Protein AF-A0A9E3WRL4-F1 (afdb_monomer)

Structure (mmCIF, N/CA/C/O backbone):
data_AF-A0A9E3WRL4-F1
#
_entry.id   AF-A0A9E3WRL4-F1
#
loop_
_atom_site.group_PDB
_atom_site.id
_atom_site.type_symbol
_atom_site.label_atom_id
_atom_site.label_alt_id
_atom_site.label_comp_id
_atom_site.label_asym_id
_atom_site.label_entity_id
_atom_site.label_seq_id
_atom_site.pdbx_PDB_ins_code
_atom_site.Cartn_x
_atom_site.Cartn_y
_atom_site.Cartn_z
_atom_site.occupancy
_atom_site.B_iso_or_equiv
_atom_site.auth_seq_id
_atom_site.auth_comp_id
_atom_site.auth_asym_id
_atom_site.auth_atom_id
_atom_site.pdbx_PDB_model_num
ATOM 1 N N . MET A 1 1 ? -52.017 16.751 59.242 1.00 45.38 1 MET A N 1
ATOM 2 C CA . MET A 1 1 ? -50.802 17.396 58.701 1.00 45.38 1 MET A CA 1
ATOM 3 C C . MET A 1 1 ? -50.136 16.354 57.832 1.00 45.38 1 MET A C 1
ATOM 5 O O . MET A 1 1 ? -49.371 15.540 58.331 1.00 45.38 1 MET A O 1
ATOM 9 N N . ASP A 1 2 ? -50.555 16.319 56.573 1.00 45.47 2 ASP A N 1
ATOM 10 C CA . ASP A 1 2 ? -50.196 15.293 55.603 1.00 45.47 2 ASP A CA 1
ATOM 11 C C . ASP A 1 2 ? -48.894 15.676 54.906 1.00 45.47 2 ASP A C 1
ATOM 13 O O . ASP A 1 2 ? -48.818 16.670 54.187 1.00 45.47 2 ASP A O 1
ATOM 17 N N . ILE A 1 3 ? -47.855 14.883 55.147 1.00 63.62 3 ILE A N 1
ATOM 18 C CA . ILE A 1 3 ? -46.603 14.919 54.399 1.00 63.62 3 ILE A CA 1
ATOM 19 C C . ILE A 1 3 ? -46.430 13.511 53.855 1.00 63.62 3 ILE A C 1
ATOM 21 O O . ILE A 1 3 ? -45.966 12.649 54.592 1.00 63.62 3 ILE A O 1
ATOM 25 N N . GLN A 1 4 ? -46.835 13.268 52.606 1.00 55.19 4 GLN A N 1
ATOM 26 C CA . GLN A 1 4 ? -46.350 12.146 51.792 1.00 55.19 4 GLN A CA 1
ATOM 27 C C . GLN A 1 4 ? -46.925 12.196 50.370 1.00 55.19 4 GLN A C 1
ATOM 29 O O . GLN A 1 4 ? -48.082 11.860 50.144 1.00 55.19 4 GLN A O 1
ATOM 34 N N . SER A 1 5 ? -46.088 12.599 49.412 1.00 57.03 5 SER A N 1
ATOM 35 C CA . SER A 1 5 ? -45.857 11.921 48.117 1.00 57.03 5 SER A CA 1
ATOM 36 C C . SER A 1 5 ? -45.278 12.908 47.113 1.00 57.03 5 SER A C 1
ATOM 38 O O . SER A 1 5 ? -45.940 13.420 46.215 1.00 57.03 5 SER A O 1
ATOM 40 N N . SER A 1 6 ? -43.998 13.177 47.342 1.00 59.56 6 SER A N 1
ATOM 41 C CA . SER A 1 6 ? -43.048 13.661 46.352 1.00 59.56 6 SER A CA 1
ATOM 42 C C . SER A 1 6 ? -42.590 12.480 45.486 1.00 59.56 6 SER A C 1
ATOM 44 O O . SER A 1 6 ? -42.538 11.353 45.973 1.00 59.56 6 SER A O 1
ATOM 46 N N . GLN A 1 7 ? -42.183 12.782 44.251 1.00 55.91 7 GLN A N 1
ATOM 47 C CA . GLN A 1 7 ? -41.374 11.946 43.355 1.00 55.91 7 GLN A CA 1
ATOM 48 C C . GLN A 1 7 ? -42.044 10.726 42.710 1.00 55.91 7 GLN A C 1
ATOM 50 O O . GLN A 1 7 ? -41.840 9.580 43.096 1.00 55.91 7 GLN A O 1
ATOM 55 N N . ALA A 1 8 ? -42.692 10.990 41.578 1.00 51.16 8 ALA A N 1
ATOM 56 C CA . ALA A 1 8 ? -42.762 10.049 40.466 1.00 51.16 8 ALA A CA 1
ATOM 57 C C . ALA A 1 8 ? -42.351 10.769 39.170 1.00 51.16 8 ALA A C 1
ATOM 59 O O . ALA A 1 8 ? -43.157 10.949 38.271 1.00 51.16 8 ALA A O 1
ATOM 60 N N . ASP A 1 9 ? -41.090 11.199 39.101 1.00 53.56 9 ASP A N 1
ATOM 61 C CA . ASP A 1 9 ? -40.416 11.552 37.844 1.00 53.56 9 ASP A CA 1
ATOM 62 C C . ASP A 1 9 ? -39.140 10.708 37.760 1.00 53.56 9 ASP A C 1
ATOM 64 O O . ASP A 1 9 ? -38.016 11.149 38.004 1.00 53.56 9 ASP A O 1
ATOM 68 N N . MET A 1 10 ? -39.343 9.412 37.516 1.00 50.84 10 MET A N 1
ATOM 69 C CA . MET A 1 10 ? -38.266 8.472 37.239 1.00 50.84 10 MET A CA 1
ATOM 70 C C . MET A 1 10 ? -37.856 8.589 35.770 1.00 50.84 10 MET A C 1
ATOM 72 O O . MET A 1 10 ? -38.565 8.144 34.874 1.00 50.84 10 MET A O 1
ATOM 76 N N . CYS A 1 11 ? -36.680 9.180 35.567 1.00 49.59 11 CYS A N 1
ATOM 77 C CA . CYS A 1 11 ? -35.683 8.865 34.543 1.00 49.59 11 CYS A CA 1
ATOM 78 C C . CYS A 1 11 ? -36.202 8.173 33.272 1.00 49.59 11 CYS A C 1
ATOM 80 O O . CYS A 1 11 ? -36.050 6.962 33.097 1.00 49.59 11 CYS A O 1
ATOM 82 N N . ASN A 1 12 ? -36.704 8.967 32.328 1.00 53.00 12 ASN A N 1
ATOM 83 C CA . ASN A 1 12 ? -36.829 8.542 30.939 1.00 53.00 12 ASN A CA 1
ATOM 84 C C . ASN A 1 12 ? -35.422 8.531 30.311 1.00 53.00 12 ASN A C 1
ATOM 86 O O . ASN A 1 12 ? -34.975 9.512 29.718 1.00 53.00 12 ASN A O 1
ATOM 90 N N . ALA A 1 13 ? -34.671 7.452 30.547 1.00 56.94 13 ALA A N 1
ATOM 91 C CA . ALA A 1 13 ? -33.347 7.271 29.970 1.00 56.94 13 ALA A CA 1
ATOM 92 C C . ALA A 1 13 ? -33.480 7.111 28.443 1.00 56.94 13 ALA A C 1
ATOM 94 O O . ALA A 1 13 ? -34.187 6.203 27.991 1.00 56.94 13 ALA A O 1
ATOM 95 N N . PRO A 1 14 ? -32.825 7.957 27.627 1.00 57.34 14 PRO A N 1
ATOM 96 C CA . PRO A 1 14 ? -32.852 7.800 26.184 1.00 57.34 14 PRO A CA 1
ATOM 97 C C . PRO A 1 14 ? -32.214 6.459 25.815 1.00 57.34 14 PRO A C 1
ATOM 99 O O . PRO A 1 14 ? -31.058 6.179 26.132 1.00 57.34 14 PRO A O 1
ATOM 102 N N . LYS A 1 15 ? -33.007 5.616 25.154 1.00 57.84 15 LYS A N 1
ATOM 103 C CA . LYS A 1 15 ? -32.585 4.340 24.574 1.00 57.84 15 LYS A CA 1
ATOM 104 C C . LYS A 1 15 ? -31.349 4.603 23.692 1.00 57.84 15 LYS A C 1
ATOM 106 O O . LYS A 1 15 ? -31.446 5.462 22.813 1.00 57.84 15 LYS A O 1
ATOM 111 N N . PRO A 1 16 ? -30.205 3.922 23.897 1.00 55.72 16 PRO A N 1
ATOM 112 C CA . PRO A 1 16 ? -29.025 4.146 23.074 1.00 55.72 16 PRO A CA 1
ATOM 113 C C . PRO A 1 16 ? -29.371 3.793 21.628 1.00 55.72 16 PRO A C 1
ATOM 115 O O . PRO A 1 16 ? -29.732 2.656 21.316 1.00 55.72 16 PRO A O 1
ATOM 118 N N . ALA A 1 17 ? -29.337 4.804 20.762 1.00 50.09 17 ALA A N 1
ATOM 119 C CA . ALA A 1 17 ? -29.587 4.645 19.344 1.00 50.09 17 ALA A CA 1
ATOM 120 C C . ALA A 1 17 ? -28.576 3.643 18.771 1.00 50.09 17 ALA A C 1
ATOM 122 O O . ALA A 1 17 ? -27.365 3.797 18.929 1.00 50.09 17 ALA A O 1
ATOM 123 N N . MET A 1 18 ? -29.092 2.605 18.116 1.00 50.47 18 MET A N 1
ATOM 124 C CA . MET A 1 18 ? -28.318 1.636 17.348 1.00 50.47 18 MET A CA 1
ATOM 125 C C . MET A 1 18 ? -27.690 2.330 16.128 1.00 50.47 18 MET A C 1
ATOM 127 O O . MET A 1 18 ? -28.230 2.281 15.028 1.00 50.47 18 MET A O 1
ATOM 131 N N . VAL A 1 19 ? -26.554 3.001 16.322 1.00 54.84 19 VAL A N 1
ATOM 132 C CA . VAL A 1 19 ? -25.737 3.612 15.258 1.00 54.84 19 VAL A CA 1
ATOM 133 C C . VAL A 1 19 ? -24.582 2.669 14.917 1.00 54.84 19 VAL A C 1
ATOM 135 O O . VAL A 1 19 ? -23.415 2.983 15.115 1.00 54.84 19 VAL A O 1
ATOM 138 N N . THR A 1 20 ? -24.894 1.452 14.479 1.00 56.00 20 THR A N 1
ATOM 139 C CA . THR A 1 20 ? -23.871 0.476 14.054 1.00 56.00 20 THR A CA 1
ATOM 140 C C . THR A 1 20 ? -23.976 0.090 12.579 1.00 56.00 20 THR A C 1
ATOM 142 O O . THR A 1 20 ? -23.005 -0.426 12.039 1.00 56.00 20 THR A O 1
ATOM 145 N N . GLY A 1 21 ? -25.090 0.397 11.899 1.00 54.75 21 GLY A N 1
ATOM 146 C CA . GLY A 1 21 ? -25.302 0.039 10.487 1.00 54.75 21 GLY A CA 1
ATOM 147 C C . GLY A 1 21 ? -24.520 0.897 9.485 1.00 54.75 21 GLY A C 1
ATOM 148 O O . GLY A 1 21 ? -23.798 0.363 8.658 1.00 54.75 21 GLY A O 1
ATOM 149 N N . GLN A 1 22 ? -24.578 2.230 9.595 1.00 58.22 22 GLN A N 1
ATOM 150 C CA . GLN A 1 22 ? -24.009 3.124 8.568 1.00 58.22 22 GLN A CA 1
ATOM 151 C C . GLN A 1 22 ? -22.476 3.079 8.447 1.00 58.22 22 GLN A C 1
ATOM 153 O O . GLN A 1 22 ? -21.935 3.404 7.396 1.00 58.22 22 GLN A O 1
ATOM 158 N N . GLN A 1 23 ? -21.748 2.717 9.504 1.00 59.16 23 GLN A N 1
ATOM 159 C CA . GLN A 1 23 ? -20.280 2.771 9.487 1.00 59.16 23 GLN A CA 1
ATOM 160 C C . GLN A 1 23 ? -19.620 1.530 8.891 1.00 59.16 23 GLN A C 1
ATOM 162 O O . GLN A 1 23 ? -18.562 1.661 8.275 1.00 59.16 23 GLN A O 1
ATOM 167 N N . ALA A 1 24 ? -20.246 0.358 9.034 1.00 61.50 24 ALA A N 1
ATOM 168 C CA . ALA A 1 24 ? -19.807 -0.846 8.334 1.00 61.50 24 ALA A CA 1
ATOM 169 C C . ALA A 1 24 ? -19.889 -0.621 6.814 1.00 61.50 24 ALA A C 1
ATOM 171 O O . ALA A 1 24 ? -18.899 -0.810 6.110 1.00 61.50 24 ALA A O 1
ATOM 172 N N . ASP A 1 25 ? -21.000 -0.036 6.355 1.00 71.69 25 ASP A N 1
ATOM 173 C CA . ASP A 1 25 ? -21.212 0.307 4.946 1.00 71.69 25 ASP A CA 1
ATOM 174 C C . ASP A 1 25 ? -20.139 1.275 4.410 1.00 71.69 25 ASP A C 1
ATOM 176 O O . ASP A 1 25 ? -19.642 1.123 3.294 1.00 71.69 25 ASP A O 1
ATOM 180 N N . HIS A 1 26 ? -19.716 2.263 5.207 1.00 83.25 26 HIS A N 1
ATOM 181 C CA . HIS A 1 26 ? -18.661 3.196 4.798 1.00 83.25 26 HIS A CA 1
ATOM 182 C C . HIS A 1 26 ? -17.271 2.554 4.720 1.00 83.25 26 HIS A C 1
ATOM 184 O O . HIS A 1 26 ? -16.489 2.920 3.836 1.00 83.25 26 HIS A O 1
ATOM 190 N N . HIS A 1 27 ? -16.940 1.629 5.625 1.00 87.25 27 HIS A N 1
ATOM 191 C CA . HIS A 1 27 ? -15.662 0.918 5.586 1.00 87.25 27 HIS A CA 1
ATOM 192 C C . HIS A 1 27 ? -15.571 0.025 4.348 1.00 87.25 27 HIS A C 1
ATOM 194 O O . HIS A 1 27 ? -14.591 0.113 3.608 1.00 87.25 27 HIS A O 1
ATOM 200 N N . ASP A 1 28 ? -16.616 -0.754 4.078 1.00 88.69 28 ASP A N 1
ATOM 201 C CA . ASP A 1 28 ? -16.654 -1.684 2.949 1.00 88.69 28 ASP A CA 1
ATOM 202 C C . ASP A 1 28 ? -16.564 -0.946 1.609 1.00 88.69 28 ASP A C 1
ATOM 204 O O . ASP A 1 28 ? -15.799 -1.337 0.725 1.00 88.69 28 ASP A O 1
ATOM 208 N N . VAL A 1 29 ? -17.244 0.200 1.480 1.0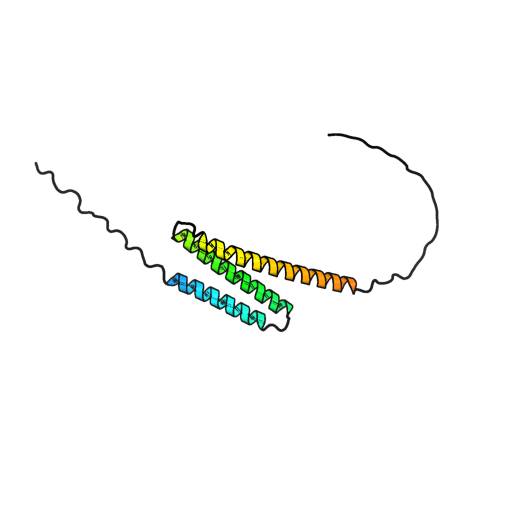0 93.00 29 VAL A N 1
ATOM 209 C CA . VAL A 1 29 ? -17.127 1.063 0.294 1.00 93.00 29 VAL A CA 1
ATOM 210 C C . VAL A 1 29 ? -15.708 1.616 0.137 1.00 93.00 29 VAL A C 1
ATOM 212 O O . VAL A 1 29 ? -15.183 1.658 -0.979 1.00 93.00 29 VAL A O 1
ATOM 215 N N . ARG A 1 30 ? -15.060 2.049 1.228 1.00 93.12 30 ARG A N 1
ATOM 216 C CA . ARG A 1 30 ? -13.667 2.526 1.173 1.00 93.12 30 ARG A CA 1
ATOM 217 C C . ARG A 1 30 ? -12.715 1.395 0.782 1.00 93.12 30 ARG A C 1
ATOM 219 O O . ARG A 1 30 ? -11.850 1.621 -0.059 1.00 93.12 30 ARG A O 1
ATOM 226 N N . LEU A 1 31 ? -12.884 0.199 1.345 1.00 94.50 31 LEU A N 1
ATOM 227 C CA . LEU A 1 31 ? -12.066 -0.967 1.023 1.00 94.50 31 LEU A CA 1
ATOM 228 C C . LEU A 1 31 ? -12.233 -1.380 -0.442 1.00 94.50 31 LEU A C 1
ATOM 230 O O . LEU A 1 31 ? -11.226 -1.561 -1.123 1.00 94.50 31 LEU A O 1
ATOM 234 N N . SER A 1 32 ? -13.471 -1.448 -0.943 1.00 96.31 32 SER A N 1
ATOM 235 C CA . SER A 1 32 ? -13.755 -1.749 -2.353 1.00 96.31 32 SER A CA 1
ATOM 236 C C . SER A 1 32 ? -13.003 -0.800 -3.280 1.00 96.31 32 SER A C 1
ATOM 238 O O . SER A 1 32 ? -12.270 -1.252 -4.150 1.00 96.31 32 SER A O 1
ATOM 240 N N . ARG A 1 33 ? -13.070 0.514 -3.027 1.00 96.75 33 ARG A N 1
ATOM 241 C CA . ARG A 1 33 ? -12.353 1.511 -3.841 1.00 96.75 33 ARG A CA 1
ATOM 242 C C . ARG A 1 33 ? -10.841 1.310 -3.840 1.00 96.75 33 ARG A C 1
ATOM 244 O O . ARG A 1 33 ? -10.192 1.551 -4.853 1.00 96.75 33 ARG A O 1
ATOM 251 N N . VAL A 1 34 ? -10.265 0.904 -2.709 1.00 96.81 34 VAL A N 1
ATOM 252 C CA . VAL A 1 34 ? -8.824 0.630 -2.626 1.00 96.81 34 VAL A CA 1
ATOM 253 C C . VAL A 1 34 ? -8.456 -0.620 -3.427 1.00 96.81 34 VAL A C 1
ATOM 255 O O . VAL A 1 34 ? -7.411 -0.630 -4.076 1.00 96.81 34 VAL A O 1
ATOM 258 N N . LEU A 1 35 ? -9.310 -1.647 -3.426 1.00 96.94 35 LEU A N 1
ATOM 259 C CA . LEU A 1 35 ? -9.120 -2.845 -4.247 1.00 96.94 35 LEU A CA 1
ATOM 260 C C . LEU A 1 35 ? -9.269 -2.536 -5.743 1.00 96.94 35 LEU A C 1
ATOM 262 O O . LEU A 1 35 ? -8.436 -2.975 -6.531 1.00 96.94 35 LEU A O 1
ATOM 266 N N . ASP A 1 36 ? -10.250 -1.716 -6.123 1.00 98.00 36 ASP A N 1
ATOM 267 C CA . ASP A 1 36 ? -10.440 -1.270 -7.509 1.00 98.00 36 ASP A CA 1
ATOM 268 C C . ASP A 1 36 ? -9.227 -0.467 -8.003 1.00 98.00 36 ASP A C 1
ATOM 270 O O . ASP A 1 36 ? -8.728 -0.676 -9.112 1.00 98.00 36 ASP A O 1
ATOM 274 N N . TYR A 1 37 ? -8.699 0.422 -7.154 1.00 97.38 37 TYR A N 1
ATOM 275 C CA . TYR A 1 37 ? -7.471 1.164 -7.431 1.00 97.38 37 TYR A CA 1
ATOM 276 C C . TYR A 1 37 ? -6.255 0.240 -7.577 1.00 97.38 37 TYR A C 1
ATOM 278 O O . TYR A 1 37 ? -5.423 0.456 -8.462 1.00 97.38 37 TYR A O 1
ATOM 286 N N . GLN A 1 38 ? -6.148 -0.794 -6.735 1.00 97.19 38 GLN A N 1
ATOM 287 C CA . GLN A 1 38 ? -5.083 -1.789 -6.834 1.00 97.19 38 GLN A CA 1
ATOM 288 C C . GLN A 1 38 ? -5.153 -2.536 -8.168 1.00 97.19 38 GLN A C 1
ATOM 290 O O . GLN A 1 38 ? -4.144 -2.604 -8.865 1.00 97.19 38 GLN A O 1
ATOM 295 N N . ALA A 1 39 ? -6.329 -3.050 -8.534 1.00 98.00 39 ALA A N 1
ATOM 296 C CA . ALA A 1 39 ? -6.542 -3.746 -9.801 1.00 98.00 39 ALA A CA 1
ATOM 297 C C . ALA A 1 39 ? -6.175 -2.846 -10.990 1.00 98.00 39 ALA A C 1
ATOM 299 O O . ALA A 1 39 ? -5.312 -3.199 -11.788 1.00 98.00 39 ALA A O 1
ATOM 300 N N . SER A 1 40 ? -6.705 -1.619 -11.009 1.00 97.81 40 SER A N 1
ATOM 301 C CA . SER A 1 40 ? -6.414 -0.630 -12.058 1.00 97.81 40 SER A CA 1
ATOM 302 C C . SER A 1 40 ? -4.931 -0.262 -12.145 1.00 97.81 40 SER A C 1
ATOM 304 O O . SER A 1 40 ? -4.438 0.103 -13.207 1.00 97.81 40 SER A O 1
ATOM 306 N N . SER A 1 41 ? -4.210 -0.306 -11.022 1.00 97.25 41 SER A N 1
ATOM 307 C CA . SER A 1 41 ? -2.770 -0.053 -11.003 1.00 97.25 41 SER A CA 1
ATOM 308 C C . SER A 1 41 ? -1.974 -1.227 -11.559 1.00 97.25 41 SER A C 1
ATOM 310 O O . SER A 1 41 ? -1.003 -1.004 -12.269 1.00 97.25 41 SER A O 1
ATOM 312 N N . LEU A 1 42 ? -2.374 -2.460 -11.248 1.00 96.38 42 LEU A N 1
ATOM 313 C CA . LEU A 1 42 ? -1.704 -3.669 -11.730 1.00 96.38 42 LEU A CA 1
ATOM 314 C C . LEU A 1 42 ? -1.891 -3.896 -13.236 1.00 96.38 42 LEU A C 1
ATOM 316 O O . LEU A 1 42 ? -1.030 -4.517 -13.849 1.00 96.38 42 LEU A O 1
ATOM 320 N N . ASP A 1 43 ? -2.958 -3.354 -13.823 1.00 97.88 43 ASP A N 1
ATOM 321 C CA . ASP A 1 43 ? -3.227 -3.420 -15.266 1.00 97.88 43 ASP A CA 1
ATOM 322 C C . ASP A 1 43 ? -2.380 -2.438 -16.104 1.00 97.88 43 ASP A C 1
ATOM 324 O O . ASP A 1 43 ? -2.488 -2.413 -17.331 1.00 97.88 43 ASP A O 1
ATOM 328 N N . LYS A 1 44 ? -1.539 -1.605 -15.476 1.00 95.81 44 LYS A N 1
ATOM 329 C CA . LYS A 1 44 ? -0.705 -0.629 -16.192 1.00 95.81 44 LYS A CA 1
ATOM 330 C C . LYS A 1 44 ? 0.455 -1.301 -16.923 1.00 95.81 44 LYS A C 1
ATOM 332 O O . LYS A 1 44 ? 1.131 -2.164 -16.373 1.00 95.81 44 LYS A O 1
ATOM 337 N N . GLU A 1 45 ? 0.722 -0.839 -18.146 1.00 96.06 45 GLU A N 1
ATOM 338 C CA . GLU A 1 45 ? 1.812 -1.362 -18.982 1.00 96.06 45 GLU A CA 1
ATOM 339 C C . GLU A 1 45 ? 3.201 -1.057 -18.408 1.00 96.06 45 GLU A C 1
ATOM 341 O O . GLU A 1 45 ? 4.105 -1.881 -18.541 1.00 96.06 45 GLU A O 1
ATOM 346 N N . ASP A 1 46 ? 3.377 0.106 -17.768 1.00 92.81 46 ASP A N 1
ATOM 347 C CA . ASP A 1 46 ? 4.632 0.466 -17.108 1.00 92.81 46 ASP A CA 1
ATOM 348 C C . ASP A 1 46 ? 4.788 -0.314 -15.786 1.00 92.81 46 ASP A C 1
ATOM 350 O O . ASP A 1 46 ? 4.039 -0.069 -14.828 1.00 92.81 46 ASP A O 1
ATOM 354 N N . PRO A 1 47 ? 5.791 -1.212 -15.673 1.00 87.06 47 PRO A N 1
ATOM 355 C CA . PRO A 1 47 ? 6.022 -1.981 -14.457 1.00 87.06 47 PRO A CA 1
ATOM 356 C C . PRO A 1 47 ? 6.316 -1.107 -13.236 1.00 87.06 47 PRO A C 1
ATOM 358 O O . PRO A 1 47 ? 5.994 -1.499 -12.111 1.00 87.06 47 PRO A O 1
ATOM 361 N N . LEU A 1 48 ? 6.943 0.061 -13.417 1.00 85.94 48 LEU A N 1
ATOM 362 C CA . LEU A 1 48 ? 7.224 0.967 -12.306 1.00 85.94 48 LEU A CA 1
ATOM 363 C C . LEU A 1 48 ? 5.920 1.555 -11.763 1.00 85.94 48 LEU A C 1
ATOM 365 O O . LEU A 1 48 ? 5.684 1.534 -10.553 1.00 85.94 48 LEU A O 1
ATOM 369 N N . GLU A 1 49 ? 5.050 2.027 -12.653 1.00 87.94 49 GLU A N 1
ATOM 370 C CA . GLU A 1 49 ? 3.759 2.598 -12.283 1.00 87.94 49 GLU A CA 1
ATOM 371 C C . GLU A 1 49 ? 2.841 1.560 -11.618 1.00 87.94 49 GLU A C 1
ATOM 373 O O . GLU A 1 49 ? 2.189 1.863 -10.611 1.00 87.94 49 GLU A O 1
ATOM 378 N N . ALA A 1 50 ? 2.851 0.318 -12.112 1.00 91.12 50 ALA A N 1
ATOM 379 C CA . ALA A 1 50 ? 2.112 -0.790 -11.513 1.00 91.12 50 ALA A CA 1
ATOM 380 C C . ALA A 1 50 ? 2.606 -1.133 -10.099 1.00 91.12 50 ALA A C 1
ATOM 382 O O . ALA A 1 50 ? 1.806 -1.287 -9.167 1.00 91.12 50 ALA A O 1
ATOM 383 N N . ASN A 1 51 ? 3.927 -1.184 -9.901 1.00 87.81 51 ASN A N 1
ATOM 384 C CA . ASN A 1 51 ? 4.520 -1.419 -8.585 1.00 87.81 51 ASN A CA 1
ATOM 385 C C . ASN A 1 51 ? 4.189 -0.295 -7.596 1.00 87.81 51 ASN A C 1
ATOM 387 O O . ASN A 1 51 ? 3.789 -0.572 -6.463 1.00 87.81 51 ASN A O 1
ATOM 391 N N . LEU A 1 52 ? 4.306 0.968 -8.016 1.00 88.44 52 LEU A N 1
ATOM 392 C CA . LEU A 1 52 ? 3.972 2.117 -7.171 1.00 88.44 52 LEU A CA 1
ATOM 393 C C . LEU A 1 52 ? 2.496 2.113 -6.766 1.00 88.44 52 LEU A C 1
ATOM 395 O O . LEU A 1 52 ? 2.179 2.318 -5.593 1.00 88.44 52 LEU A O 1
ATOM 399 N N . GLY A 1 53 ? 1.591 1.832 -7.704 1.00 93.00 53 GLY A N 1
ATOM 400 C CA . GLY A 1 53 ? 0.165 1.738 -7.401 1.00 93.00 53 GLY A CA 1
ATOM 401 C C . GLY A 1 53 ? -0.170 0.571 -6.465 1.00 93.00 53 GLY A C 1
ATOM 402 O O . GLY A 1 53 ? -0.933 0.749 -5.512 1.00 93.00 53 GLY A O 1
ATOM 403 N N . SER A 1 54 ? 0.473 -0.588 -6.639 1.00 90.75 54 SER A N 1
ATOM 404 C CA . SER A 1 54 ? 0.357 -1.722 -5.710 1.00 90.75 54 SER A CA 1
ATOM 405 C C . SER A 1 54 ? 0.790 -1.340 -4.288 1.00 90.75 54 SER A C 1
ATOM 407 O O . SER A 1 54 ? 0.037 -1.542 -3.331 1.00 90.75 54 SER A O 1
ATOM 409 N N . ILE A 1 55 ? 1.948 -0.693 -4.136 1.00 87.00 55 ILE A N 1
ATOM 410 C CA . ILE A 1 55 ? 2.454 -0.231 -2.834 1.00 87.00 55 ILE A CA 1
ATOM 411 C C . ILE A 1 55 ? 1.489 0.781 -2.203 1.00 87.00 55 ILE A C 1
ATOM 413 O O . ILE A 1 55 ? 1.094 0.611 -1.048 1.00 87.00 55 ILE A O 1
ATOM 417 N N . ASN A 1 56 ? 1.045 1.785 -2.964 1.00 92.75 56 ASN A N 1
ATOM 418 C CA . ASN A 1 56 ? 0.097 2.793 -2.487 1.00 92.75 56 ASN A CA 1
ATOM 419 C C . ASN A 1 56 ? -1.226 2.171 -2.024 1.00 92.75 56 ASN A C 1
ATOM 421 O O . ASN A 1 56 ? -1.729 2.516 -0.955 1.00 92.75 56 ASN A O 1
ATOM 425 N N . SER A 1 57 ? -1.767 1.212 -2.777 1.00 94.31 57 SER A N 1
ATOM 426 C CA . SER A 1 57 ? -2.982 0.495 -2.378 1.00 94.31 57 SER A CA 1
ATOM 427 C C . SER A 1 57 ? -2.785 -0.291 -1.075 1.00 94.31 57 SER A C 1
ATOM 429 O O . SER A 1 57 ? -3.650 -0.284 -0.197 1.00 94.31 57 SER A O 1
ATOM 431 N N . GLY A 1 58 ? -1.603 -0.888 -0.885 1.00 88.88 58 GLY A N 1
ATOM 432 C CA . GLY A 1 58 ? -1.209 -1.531 0.364 1.00 88.88 58 GLY A CA 1
ATOM 433 C C . GLY A 1 58 ? -1.203 -0.560 1.549 1.00 88.88 58 GLY A C 1
ATOM 434 O O . GLY A 1 58 ? -1.768 -0.879 2.597 1.00 88.88 58 GLY A O 1
ATOM 435 N N . LEU A 1 59 ? -0.639 0.643 1.379 1.00 88.94 59 LEU A N 1
ATOM 436 C CA . LEU A 1 59 ? -0.661 1.695 2.406 1.00 88.94 59 LEU A CA 1
ATOM 437 C C . LEU A 1 59 ? -2.083 2.126 2.757 1.00 88.94 59 LEU A C 1
ATOM 439 O O . LEU A 1 59 ? -2.413 2.249 3.935 1.00 88.94 59 LEU A O 1
ATOM 443 N N . MET A 1 60 ? -2.937 2.319 1.752 1.00 90.94 60 MET A N 1
ATOM 444 C CA . MET A 1 60 ? -4.333 2.699 1.964 1.00 90.94 60 MET A CA 1
ATOM 445 C C . MET A 1 60 ? -5.095 1.640 2.769 1.00 90.94 60 MET A C 1
ATOM 447 O O . MET A 1 60 ? -5.862 1.992 3.662 1.00 90.94 60 MET A O 1
ATOM 451 N N . ARG A 1 61 ? -4.854 0.345 2.519 1.00 92.62 61 ARG A N 1
ATOM 452 C CA . ARG A 1 61 ? -5.454 -0.745 3.312 1.00 92.62 61 ARG A CA 1
ATOM 453 C C . ARG A 1 61 ? -4.995 -0.720 4.766 1.00 92.62 61 ARG A C 1
ATOM 455 O O . ARG A 1 61 ? -5.819 -0.881 5.661 1.00 92.62 61 ARG A O 1
ATOM 462 N N . ILE A 1 62 ? -3.703 -0.493 5.006 1.00 87.25 62 ILE A N 1
ATOM 463 C CA . ILE A 1 62 ? -3.164 -0.350 6.367 1.00 87.25 62 ILE A CA 1
ATOM 464 C C . ILE A 1 62 ? -3.813 0.850 7.068 1.00 87.25 62 ILE A C 1
ATOM 466 O O . ILE A 1 62 ? -4.238 0.725 8.215 1.00 87.25 62 ILE A O 1
ATOM 470 N N . ALA A 1 63 ? -3.942 1.985 6.375 1.00 87.25 63 ALA A N 1
ATOM 471 C CA . ALA A 1 63 ? -4.587 3.182 6.907 1.00 87.25 63 ALA A CA 1
ATOM 472 C C . ALA A 1 63 ? -6.063 2.939 7.264 1.00 87.25 63 ALA A C 1
ATOM 474 O O . ALA A 1 63 ? -6.489 3.306 8.353 1.00 87.25 63 ALA A O 1
ATOM 475 N N . LEU A 1 64 ? -6.825 2.249 6.406 1.00 89.94 64 LEU A N 1
ATOM 476 C CA . LEU A 1 64 ? -8.215 1.875 6.699 1.00 89.94 64 LEU A CA 1
ATOM 477 C C . LEU A 1 64 ? -8.342 1.018 7.960 1.00 89.94 64 LEU A C 1
ATOM 479 O O . LEU A 1 64 ? -9.271 1.198 8.745 1.00 89.94 64 LEU A O 1
ATOM 483 N N . TRP A 1 65 ? -7.408 0.092 8.158 1.00 86.38 65 TRP A N 1
ATOM 484 C CA . TRP A 1 65 ? -7.422 -0.807 9.308 1.00 86.38 65 TRP A CA 1
ATOM 485 C C . TRP A 1 65 ? -6.992 -0.107 10.609 1.00 86.38 65 TRP A C 1
ATOM 487 O O . TRP A 1 65 ? -7.514 -0.397 11.691 1.00 86.38 65 TRP A O 1
ATOM 497 N N . LEU A 1 66 ? -6.076 0.862 10.505 1.00 83.75 66 LEU A N 1
ATOM 498 C CA . LEU A 1 66 ? -5.712 1.771 11.594 1.00 83.75 66 LEU A CA 1
ATOM 499 C C . LEU A 1 66 ? -6.889 2.663 11.999 1.00 83.75 66 LEU A C 1
ATOM 501 O O . LEU A 1 66 ? -7.194 2.721 13.189 1.00 83.75 66 LEU A O 1
ATOM 505 N N . ASP A 1 67 ? -7.566 3.295 11.034 1.00 84.81 67 ASP A N 1
ATOM 506 C CA . ASP A 1 67 ? -8.761 4.117 11.270 1.00 84.81 67 ASP A CA 1
ATOM 507 C C . ASP A 1 67 ? -9.812 3.322 12.062 1.00 84.81 67 ASP A C 1
ATOM 509 O O . ASP A 1 67 ? -10.286 3.778 13.101 1.00 84.81 67 ASP A O 1
ATOM 513 N N . GLU A 1 68 ? -10.119 2.097 11.620 1.00 84.88 68 GLU A N 1
ATOM 514 C CA . GLU A 1 68 ? -11.090 1.217 12.282 1.00 84.88 68 GLU A CA 1
ATOM 515 C C . GLU A 1 68 ? -10.668 0.883 13.723 1.00 84.88 68 GLU A C 1
ATOM 517 O O . GLU A 1 68 ? -11.479 0.904 14.652 1.00 84.88 68 GLU A O 1
ATOM 522 N N . THR A 1 69 ? -9.382 0.599 13.929 1.00 81.25 69 THR A N 1
ATOM 523 C CA . THR A 1 69 ? -8.840 0.251 15.247 1.00 81.25 69 THR A CA 1
ATOM 524 C C . THR A 1 69 ? -8.868 1.442 16.205 1.00 81.25 69 THR A C 1
ATOM 526 O O . THR A 1 69 ? -9.225 1.280 17.377 1.00 81.25 69 THR A O 1
ATOM 529 N N . ILE A 1 70 ? -8.525 2.640 15.724 1.00 79.69 70 ILE A N 1
ATOM 530 C CA . ILE A 1 70 ? -8.602 3.883 16.501 1.00 79.69 70 ILE A CA 1
ATOM 531 C C . ILE A 1 70 ? -10.054 4.154 16.875 1.00 79.69 70 ILE A C 1
ATOM 533 O O . ILE A 1 70 ? -10.353 4.386 18.044 1.00 79.69 70 ILE A O 1
ATOM 537 N N . GLU A 1 71 ? -10.967 4.066 15.914 1.00 82.06 71 GLU A N 1
ATOM 538 C CA . GLU A 1 71 ? -12.373 4.363 16.143 1.00 82.06 71 GLU A CA 1
ATOM 539 C C . GLU A 1 71 ? -13.017 3.404 17.155 1.00 82.06 71 GLU A C 1
ATOM 541 O O . GLU A 1 71 ? -13.732 3.831 18.064 1.00 82.06 71 GLU A O 1
ATOM 546 N N . GLN A 1 72 ? -12.706 2.109 17.062 1.00 79.00 72 GLN A N 1
ATOM 547 C CA . GLN A 1 72 ? -13.141 1.115 18.044 1.00 79.00 72 GLN A CA 1
ATOM 548 C C . GLN A 1 72 ? -12.534 1.360 19.425 1.00 79.00 72 GLN A C 1
ATOM 550 O O . GLN A 1 72 ? -13.225 1.198 20.431 1.00 79.00 72 GLN A O 1
ATOM 555 N N . THR A 1 73 ? -11.267 1.771 19.496 1.00 78.56 73 THR A N 1
ATOM 556 C CA . THR A 1 73 ? -10.610 2.112 20.766 1.00 78.56 73 THR A CA 1
ATOM 557 C C . THR A 1 73 ? -11.273 3.329 21.414 1.00 78.56 73 THR A C 1
ATOM 559 O O . THR A 1 73 ? -11.579 3.303 22.604 1.00 78.56 73 THR A O 1
ATOM 562 N N . VAL A 1 74 ? -11.577 4.364 20.625 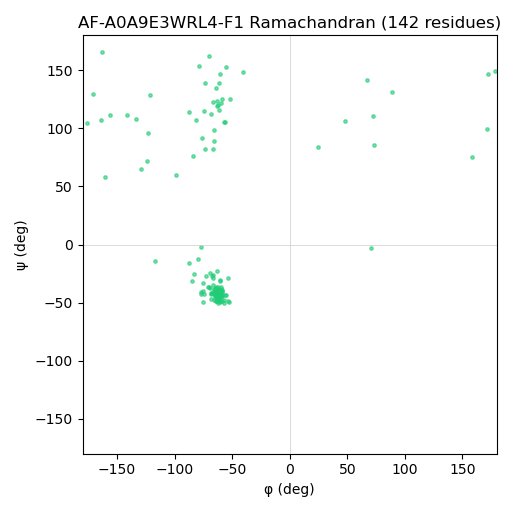1.00 77.50 74 VAL A N 1
ATOM 563 C CA . VAL A 1 74 ? -12.291 5.563 21.087 1.00 77.50 74 VAL A CA 1
ATOM 564 C C . VAL A 1 74 ? -13.707 5.217 21.555 1.00 77.50 74 VAL A C 1
ATOM 566 O O . VAL A 1 74 ? -14.130 5.704 22.600 1.00 77.50 74 VAL A O 1
ATOM 569 N N . ARG A 1 75 ? -14.435 4.346 20.838 1.00 79.12 75 ARG A N 1
ATOM 570 C CA . ARG A 1 75 ? -15.793 3.927 21.234 1.00 79.12 75 ARG A CA 1
ATOM 571 C C . ARG A 1 75 ? -15.831 3.011 22.456 1.00 79.12 75 ARG A C 1
ATOM 573 O O . ARG A 1 75 ? -16.776 3.096 23.232 1.00 79.12 75 ARG A O 1
ATOM 580 N N . SER A 1 76 ? -14.856 2.119 22.613 1.00 78.44 76 SER A N 1
ATOM 581 C CA . SER A 1 76 ? -14.833 1.139 23.711 1.00 78.44 76 SER A CA 1
ATOM 582 C C . SER A 1 76 ? -14.179 1.663 24.992 1.00 78.44 76 SER A C 1
ATOM 584 O O . SER A 1 76 ? -14.361 1.062 26.048 1.00 78.44 76 SER A O 1
ATOM 586 N N . GLY A 1 77 ? -13.426 2.768 24.925 1.00 67.88 77 GLY A N 1
ATOM 587 C CA . GLY A 1 77 ? -12.767 3.388 26.080 1.00 67.88 77 GLY A CA 1
ATOM 588 C C . GLY A 1 77 ? -11.584 2.593 26.648 1.00 67.88 77 GLY A C 1
ATOM 589 O O . GLY A 1 77 ? -10.914 3.079 27.558 1.00 67.88 77 GLY A O 1
ATOM 590 N N . ALA A 1 78 ? -11.292 1.404 26.109 1.00 68.75 78 ALA A N 1
ATOM 591 C CA . ALA A 1 78 ? -10.165 0.567 26.495 1.00 68.75 78 ALA A CA 1
ATOM 592 C C . ALA A 1 78 ? -9.254 0.306 25.279 1.00 68.75 78 ALA A C 1
ATOM 594 O O . ALA A 1 78 ? -9.738 -0.123 24.229 1.00 68.75 78 ALA A O 1
ATOM 595 N N . PRO A 1 79 ? -7.933 0.537 25.387 1.00 63.75 79 PRO A N 1
ATOM 596 C CA . PRO A 1 79 ? -6.998 0.232 24.311 1.00 63.75 79 PRO A CA 1
ATOM 597 C C . PRO A 1 79 ? -6.966 -1.273 24.033 1.00 63.75 79 PRO A C 1
ATOM 599 O O . PRO A 1 79 ? -6.591 -2.074 24.889 1.00 63.75 79 PRO A O 1
ATOM 602 N N . ASN A 1 80 ? -7.330 -1.663 22.811 1.00 69.94 80 ASN A N 1
ATOM 603 C CA . ASN A 1 80 ? -7.304 -3.059 22.386 1.00 69.94 80 ASN A CA 1
ATOM 604 C C . ASN A 1 80 ? -5.890 -3.446 21.911 1.00 69.94 80 ASN A C 1
ATOM 606 O O . ASN A 1 80 ? -5.602 -3.508 20.712 1.00 69.94 80 ASN A O 1
ATOM 610 N N . ALA A 1 81 ? -4.987 -3.659 22.875 1.00 70.69 81 ALA A N 1
ATOM 611 C CA . ALA A 1 81 ? -3.565 -3.944 22.646 1.00 70.69 81 ALA A CA 1
ATOM 612 C C . ALA A 1 81 ? -3.322 -5.128 21.689 1.00 70.69 81 ALA A C 1
ATOM 614 O O . ALA A 1 81 ? -2.335 -5.143 20.956 1.00 70.69 81 ALA A O 1
ATOM 615 N N . GLU A 1 82 ? -4.247 -6.088 21.649 1.00 74.38 82 GLU A N 1
ATOM 616 C CA . GLU A 1 82 ? -4.166 -7.300 20.832 1.00 74.38 82 GLU A CA 1
ATOM 617 C C . GLU A 1 82 ? -4.381 -7.053 19.327 1.00 74.38 82 GLU A C 1
ATOM 619 O O . GLU A 1 82 ? -3.863 -7.786 18.483 1.00 74.38 82 GLU A O 1
ATOM 624 N N . ARG A 1 83 ? -5.131 -6.004 18.957 1.00 67.56 83 ARG A N 1
ATOM 625 C CA . ARG A 1 83 ? -5.238 -5.568 17.554 1.00 67.56 83 ARG A CA 1
ATOM 626 C C . ARG A 1 83 ? -3.994 -4.797 17.130 1.00 67.56 83 ARG A C 1
ATOM 628 O O . ARG A 1 83 ? -3.473 -5.028 16.041 1.00 67.56 83 ARG A O 1
ATOM 635 N N . LEU A 1 84 ? -3.476 -3.936 18.006 1.00 70.50 84 LEU A N 1
ATOM 636 C CA . LEU A 1 84 ? -2.281 -3.140 17.726 1.00 70.50 84 LEU A CA 1
ATOM 637 C C . LEU A 1 84 ? -1.053 -4.030 17.462 1.00 70.50 84 LEU A C 1
ATOM 639 O O . LEU A 1 84 ? -0.295 -3.777 16.525 1.00 70.50 84 LEU A O 1
ATOM 643 N N . THR A 1 85 ? -0.902 -5.127 18.210 1.00 78.94 85 THR A N 1
ATOM 644 C CA . THR A 1 85 ? 0.169 -6.114 17.989 1.00 78.94 85 THR A CA 1
ATOM 645 C C . THR A 1 85 ? 0.085 -6.824 16.638 1.00 78.94 85 THR A C 1
ATOM 647 O O . THR A 1 85 ? 1.115 -7.269 16.140 1.00 78.94 85 THR A O 1
ATOM 650 N N . ARG A 1 86 ? -1.090 -6.894 15.997 1.00 75.69 86 ARG A N 1
ATOM 651 C CA . ARG A 1 86 ? -1.242 -7.435 14.630 1.00 75.69 86 ARG A CA 1
ATOM 652 C C . ARG A 1 86 ? -0.925 -6.410 13.542 1.00 75.69 86 ARG A C 1
ATOM 654 O O . ARG A 1 86 ? -0.535 -6.794 12.443 1.00 75.69 86 ARG A O 1
ATOM 661 N N . ILE A 1 87 ? -1.068 -5.120 13.842 1.00 70.00 87 ILE A N 1
ATOM 662 C CA . ILE A 1 87 ? -0.823 -4.027 12.891 1.00 70.00 87 ILE A CA 1
ATOM 663 C C . ILE A 1 87 ? 0.673 -3.767 12.716 1.00 70.00 87 ILE A C 1
ATOM 665 O O . ILE A 1 87 ? 1.141 -3.572 11.594 1.00 70.00 87 ILE A O 1
ATOM 669 N N . LEU A 1 88 ? 1.433 -3.781 13.813 1.00 80.62 88 LEU A N 1
ATOM 670 C CA . LEU A 1 88 ? 2.861 -3.457 13.788 1.00 80.62 88 LEU A CA 1
ATOM 671 C C . LEU A 1 88 ? 3.666 -4.324 12.795 1.00 80.62 88 LEU A C 1
ATOM 673 O O . LEU A 1 88 ? 4.442 -3.749 12.030 1.00 80.62 88 LEU A O 1
ATOM 677 N N . PRO A 1 89 ? 3.458 -5.655 12.701 1.00 81.38 89 PRO A N 1
ATOM 678 C CA . PRO A 1 89 ? 4.120 -6.480 11.690 1.00 81.38 89 PRO A CA 1
ATOM 679 C C . PRO A 1 89 ? 3.761 -6.106 10.248 1.00 81.38 89 PRO A C 1
ATOM 681 O O . PRO A 1 89 ? 4.623 -6.158 9.370 1.00 81.38 89 PRO A O 1
ATOM 684 N N . ALA A 1 90 ? 2.508 -5.720 9.986 1.00 74.69 90 ALA A N 1
ATOM 685 C CA . ALA A 1 90 ? 2.069 -5.310 8.653 1.00 74.69 90 ALA A CA 1
ATOM 686 C C . ALA A 1 90 ? 2.721 -3.981 8.239 1.00 74.69 90 ALA A C 1
ATOM 688 O O . ALA A 1 90 ? 3.224 -3.869 7.120 1.00 74.69 90 ALA A O 1
ATOM 689 N N . ILE A 1 91 ? 2.792 -3.014 9.163 1.00 77.38 91 ILE A N 1
ATOM 690 C CA . ILE A 1 91 ? 3.509 -1.747 8.962 1.00 77.38 91 ILE A CA 1
ATOM 691 C C . ILE A 1 91 ? 4.997 -2.007 8.709 1.00 77.38 91 ILE A C 1
ATOM 693 O O . ILE A 1 91 ? 5.549 -1.484 7.743 1.00 77.38 91 ILE A O 1
ATOM 697 N N . ASP A 1 92 ? 5.649 -2.827 9.536 1.00 83.94 92 ASP A N 1
ATOM 698 C CA . ASP A 1 92 ? 7.082 -3.107 9.394 1.00 83.94 92 ASP A CA 1
ATOM 699 C C . ASP A 1 92 ? 7.392 -3.804 8.061 1.00 83.94 92 ASP A C 1
ATOM 701 O O . ASP A 1 92 ? 8.306 -3.406 7.337 1.00 83.94 92 ASP A O 1
ATOM 705 N N . THR A 1 93 ? 6.580 -4.793 7.677 1.00 78.56 93 THR A N 1
ATOM 706 C CA . THR A 1 93 ? 6.710 -5.478 6.382 1.00 78.56 93 THR A CA 1
ATOM 707 C C . THR A 1 93 ? 6.574 -4.494 5.225 1.00 78.56 93 THR A C 1
ATOM 709 O O . THR A 1 93 ? 7.384 -4.514 4.296 1.00 78.56 93 THR A O 1
ATOM 712 N N . HIS A 1 94 ? 5.595 -3.593 5.306 1.00 76.81 94 HIS A N 1
ATOM 713 C CA . HIS A 1 94 ? 5.383 -2.580 4.286 1.00 76.81 94 HIS A CA 1
ATOM 714 C C . HIS A 1 94 ? 6.572 -1.612 4.189 1.00 76.81 94 HIS A C 1
ATOM 716 O O . HIS A 1 94 ? 7.117 -1.418 3.106 1.00 76.81 94 HIS A O 1
ATOM 722 N N . LEU A 1 95 ? 7.053 -1.079 5.317 1.00 83.88 95 LEU A N 1
ATOM 723 C CA . LEU A 1 95 ? 8.214 -0.182 5.355 1.00 83.88 95 LEU A CA 1
ATOM 724 C C . LEU A 1 95 ? 9.483 -0.842 4.803 1.00 83.88 95 LEU A C 1
ATOM 726 O O . LEU A 1 95 ? 10.275 -0.190 4.117 1.00 83.88 95 LEU A O 1
ATOM 730 N N . ARG A 1 96 ? 9.699 -2.132 5.086 1.00 84.00 96 ARG A N 1
ATOM 731 C CA . ARG A 1 96 ? 10.827 -2.893 4.528 1.00 84.00 96 ARG A CA 1
ATOM 732 C C . ARG A 1 96 ? 10.741 -2.979 3.008 1.00 84.00 96 ARG A C 1
ATOM 734 O O . ARG A 1 96 ? 11.748 -2.726 2.350 1.00 84.00 96 ARG A O 1
ATOM 741 N N . LEU A 1 97 ? 9.560 -3.286 2.473 1.00 78.62 97 LEU A N 1
ATOM 742 C CA . LEU A 1 97 ? 9.300 -3.325 1.033 1.00 78.62 97 LEU A CA 1
ATOM 743 C C . LEU A 1 97 ? 9.536 -1.959 0.383 1.00 78.62 97 LEU A C 1
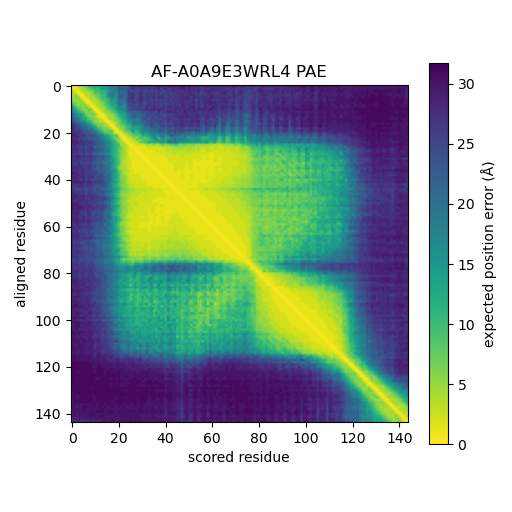ATOM 745 O O . LEU A 1 97 ? 10.317 -1.869 -0.562 1.00 78.62 97 LEU A O 1
ATOM 749 N N . THR A 1 98 ? 8.977 -0.880 0.938 1.00 78.25 98 THR A N 1
ATOM 750 C CA . THR A 1 98 ? 9.193 0.484 0.426 1.00 78.25 98 THR A CA 1
ATOM 751 C C . THR A 1 98 ? 10.682 0.842 0.381 1.00 78.25 98 THR A C 1
ATOM 753 O O . THR A 1 98 ? 11.169 1.350 -0.624 1.00 78.25 98 THR A O 1
ATOM 756 N N . ARG A 1 99 ? 11.447 0.512 1.432 1.00 87.06 99 ARG A N 1
ATOM 757 C CA . ARG A 1 99 ? 12.903 0.752 1.478 1.00 87.06 99 ARG A CA 1
ATOM 758 C C . ARG A 1 99 ? 13.703 -0.105 0.497 1.00 87.06 99 ARG A C 1
ATOM 760 O O . ARG A 1 99 ? 14.828 0.260 0.163 1.00 87.06 99 ARG A O 1
ATOM 767 N N . GLN A 1 100 ? 13.212 -1.282 0.117 1.00 85.88 100 GLN A N 1
ATOM 768 C CA . GLN A 1 100 ? 13.858 -2.103 -0.910 1.00 85.88 100 GLN A CA 1
ATOM 769 C C . GLN A 1 100 ? 13.617 -1.512 -2.297 1.00 85.88 100 GLN A C 1
ATOM 771 O O . GLN A 1 100 ? 14.562 -1.394 -3.070 1.00 85.88 100 GLN A O 1
ATOM 776 N N . VAL A 1 101 ? 12.390 -1.068 -2.569 1.00 79.94 101 VAL A N 1
ATOM 777 C CA . VAL A 1 101 ? 12.034 -0.397 -3.826 1.00 79.94 101 VAL A CA 1
ATOM 778 C C . VAL A 1 101 ? 12.827 0.896 -4.001 1.00 79.94 101 VAL A C 1
ATOM 780 O O . VAL A 1 101 ? 13.439 1.087 -5.046 1.00 79.94 101 VAL A O 1
ATOM 783 N N . ASP A 1 102 ? 12.922 1.727 -2.960 1.00 81.38 102 ASP A N 1
ATOM 784 C CA . ASP A 1 102 ? 13.743 2.945 -2.983 1.00 81.38 102 ASP A CA 1
ATOM 785 C C . ASP A 1 102 ? 15.228 2.637 -3.257 1.00 81.38 102 ASP A C 1
ATOM 787 O O . ASP A 1 102 ? 15.875 3.282 -4.082 1.00 81.38 102 ASP A O 1
ATOM 791 N N . ARG A 1 103 ? 15.766 1.571 -2.648 1.00 87.19 103 ARG A N 1
ATOM 792 C CA . ARG A 1 103 ? 17.131 1.109 -2.942 1.00 87.19 103 ARG A CA 1
ATOM 793 C C . ARG A 1 103 ? 17.311 0.694 -4.401 1.00 87.19 103 ARG A C 1
ATOM 795 O O . ARG A 1 103 ? 18.337 1.034 -4.985 1.00 87.19 103 ARG A O 1
ATOM 802 N N . PHE A 1 104 ? 16.355 -0.023 -4.990 1.00 84.31 104 PHE A N 1
ATOM 803 C CA . PHE A 1 104 ? 16.429 -0.396 -6.404 1.00 84.31 104 PHE A CA 1
ATOM 804 C C . PHE A 1 104 ? 16.345 0.827 -7.322 1.00 84.31 104 PHE A C 1
ATOM 806 O O . PHE A 1 104 ? 17.165 0.942 -8.230 1.00 84.31 104 PHE A O 1
ATOM 813 N N . ALA A 1 105 ? 15.466 1.785 -7.023 1.00 81.69 105 ALA A N 1
ATOM 814 C CA . ALA A 1 105 ? 15.373 3.039 -7.769 1.00 81.69 105 ALA A CA 1
ATOM 815 C C . ALA A 1 105 ? 16.694 3.836 -7.729 1.00 81.69 105 ALA A C 1
ATOM 817 O O . ALA A 1 105 ? 17.181 4.306 -8.757 1.00 81.69 105 ALA A O 1
ATOM 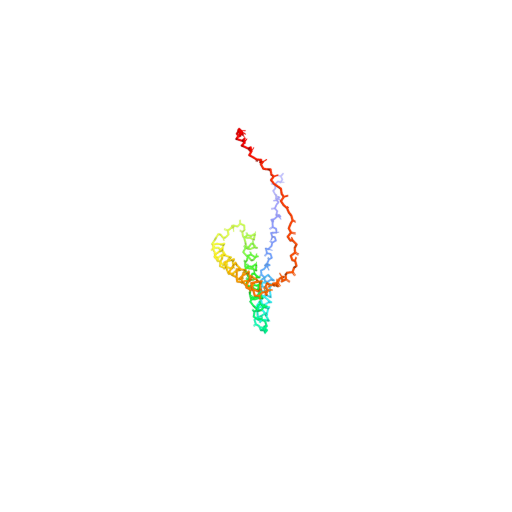818 N N . GLN A 1 106 ? 17.339 3.930 -6.560 1.00 86.38 106 GLN A N 1
ATOM 819 C CA . GLN A 1 106 ? 18.647 4.585 -6.428 1.00 86.38 106 GLN A CA 1
ATOM 820 C C . GLN A 1 106 ? 19.756 3.867 -7.211 1.00 86.38 106 GLN A C 1
ATOM 822 O O . GLN A 1 106 ? 20.648 4.519 -7.759 1.00 86.38 106 GLN A O 1
ATOM 827 N N . LEU A 1 107 ? 19.727 2.532 -7.264 1.00 87.81 107 LEU A N 1
ATOM 828 C CA . LEU A 1 107 ? 20.685 1.752 -8.049 1.00 87.81 107 LEU A CA 1
ATOM 829 C C . LEU A 1 107 ? 20.501 1.978 -9.552 1.00 87.81 107 LEU A C 1
ATOM 831 O O . LEU A 1 107 ? 21.500 2.137 -10.254 1.00 87.81 107 LEU A O 1
ATOM 835 N N . GLU A 1 108 ? 19.261 2.045 -10.039 1.00 86.25 108 GLU A N 1
ATOM 836 C CA . GLU A 1 108 ? 18.984 2.372 -11.441 1.00 86.25 108 GLU A CA 1
ATOM 837 C C . GLU A 1 108 ? 19.477 3.772 -11.810 1.00 86.25 108 GLU A C 1
ATOM 839 O O . GLU A 1 108 ? 20.179 3.916 -12.812 1.00 86.25 108 GLU A O 1
ATOM 844 N N . LEU A 1 109 ? 19.209 4.785 -10.979 1.00 86.38 109 LEU A N 1
ATOM 845 C CA . LEU A 1 109 ? 19.699 6.150 -11.208 1.00 86.38 109 LEU A CA 1
ATOM 846 C C . LEU A 1 109 ? 21.228 6.192 -11.330 1.00 86.38 109 LEU A C 1
ATOM 848 O O . LEU A 1 109 ? 21.761 6.738 -12.298 1.00 86.38 109 LEU A O 1
ATOM 852 N N . ARG A 1 110 ? 21.947 5.537 -10.409 1.00 86.69 110 ARG A N 1
ATOM 853 C CA . ARG A 1 110 ? 23.416 5.446 -10.469 1.00 86.69 110 ARG A CA 1
ATOM 854 C C . ARG A 1 110 ? 23.908 4.684 -11.696 1.00 86.69 110 ARG A C 1
ATOM 856 O O . ARG A 1 110 ? 24.930 5.048 -12.274 1.00 86.69 110 ARG A O 1
ATOM 863 N N . ALA A 1 111 ? 23.210 3.627 -12.107 1.00 85.12 111 ALA A N 1
ATOM 864 C CA . ALA A 1 111 ? 23.561 2.879 -13.310 1.00 85.12 111 ALA A CA 1
ATOM 865 C C . ALA A 1 111 ? 23.391 3.734 -14.577 1.00 85.12 111 ALA A C 1
ATOM 867 O O . ALA A 1 111 ? 24.221 3.656 -15.483 1.00 85.12 111 ALA A O 1
ATOM 868 N N . VAL A 1 112 ? 22.353 4.573 -14.635 1.00 86.75 112 VAL A N 1
AT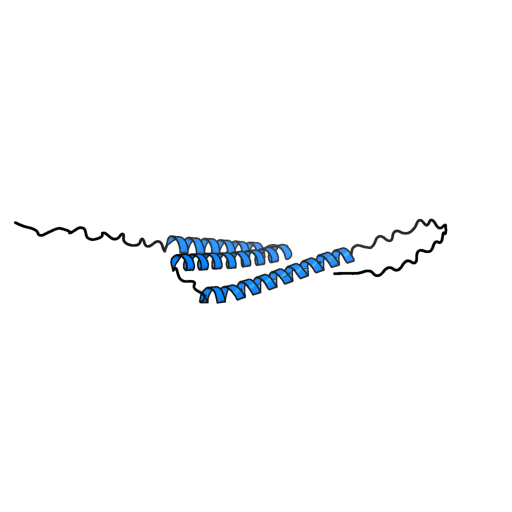OM 869 C CA . VAL A 1 112 ? 22.141 5.537 -15.724 1.00 86.75 112 VAL A CA 1
ATOM 870 C C . VAL A 1 112 ? 23.250 6.592 -15.745 1.00 86.75 112 VAL A C 1
ATOM 872 O O . VAL A 1 112 ? 23.815 6.855 -16.807 1.00 86.75 112 VAL A O 1
ATOM 875 N N . GLU A 1 113 ? 23.623 7.146 -14.589 1.00 85.81 113 GLU A N 1
ATOM 876 C CA . GLU A 1 113 ? 24.739 8.096 -14.472 1.00 85.81 113 GLU A CA 1
ATOM 877 C C . GLU A 1 113 ? 26.073 7.484 -14.918 1.00 85.81 113 GLU A C 1
ATOM 879 O O . GLU A 1 113 ? 26.812 8.107 -15.678 1.00 85.81 113 GLU A O 1
ATOM 884 N N . ALA A 1 114 ? 26.358 6.243 -14.515 1.00 83.62 114 ALA A N 1
ATOM 885 C CA . ALA A 1 114 ? 27.583 5.535 -14.887 1.00 83.62 114 ALA A CA 1
ATOM 886 C C . ALA A 1 114 ? 27.665 5.201 -16.388 1.00 83.62 114 ALA A C 1
ATOM 888 O O . ALA A 1 114 ? 28.760 5.109 -16.941 1.00 83.62 114 ALA A O 1
ATOM 889 N N . ARG A 1 115 ? 26.520 5.019 -17.060 1.00 80.69 115 ARG A N 1
ATOM 890 C CA . ARG A 1 115 ? 26.446 4.784 -18.513 1.00 80.69 115 ARG A CA 1
ATOM 891 C C . ARG A 1 115 ? 26.566 6.061 -19.335 1.00 80.69 115 ARG A C 1
ATOM 893 O O . ARG A 1 115 ? 26.735 5.968 -20.550 1.00 80.69 115 ARG A O 1
ATOM 900 N N . LYS A 1 116 ? 26.474 7.241 -18.715 1.00 78.12 116 LYS A N 1
ATOM 901 C CA . LYS A 1 116 ? 26.656 8.509 -19.418 1.00 78.12 116 LYS A CA 1
ATOM 902 C C . LYS A 1 116 ? 28.135 8.596 -19.824 1.00 78.12 116 LYS A C 1
ATOM 904 O O . LYS A 1 116 ? 28.993 8.652 -18.941 1.00 78.12 116 LYS A O 1
ATOM 909 N N . PRO A 1 117 ? 28.468 8.544 -21.129 1.00 65.81 117 PRO A N 1
ATOM 910 C CA . PRO A 1 117 ? 29.855 8.542 -21.563 1.00 65.81 117 PRO A CA 1
ATOM 911 C C . PRO A 1 117 ? 30.503 9.823 -21.056 1.00 65.81 117 PRO A C 1
ATOM 913 O O . PRO A 1 117 ? 30.031 10.924 -21.338 1.00 65.81 117 PRO A O 1
ATOM 916 N N . LYS A 1 118 ? 31.563 9.663 -20.260 1.00 61.97 118 LYS A N 1
ATOM 917 C CA . LYS A 1 118 ? 32.414 10.764 -19.824 1.00 61.97 118 LYS A CA 1
ATOM 918 C C . LYS A 1 118 ? 32.921 11.406 -21.109 1.00 61.97 118 LYS A C 1
ATOM 920 O O . LYS A 1 118 ? 33.712 10.785 -21.813 1.00 61.97 118 LYS A O 1
ATOM 925 N N . SER A 1 119 ? 32.390 12.573 -21.472 1.00 61.34 119 SER A N 1
ATOM 926 C CA . SER A 1 119 ? 32.898 13.339 -22.602 1.00 61.34 119 SER A CA 1
ATOM 927 C C . SER A 1 119 ? 34.373 13.570 -22.313 1.00 61.34 119 SER A C 1
ATOM 929 O O . SER A 1 119 ? 34.727 14.296 -21.384 1.00 61.34 119 SER A O 1
ATOM 931 N N . ILE A 1 120 ? 35.224 12.833 -23.024 1.00 56.84 120 ILE A N 1
ATOM 932 C CA . ILE A 1 120 ? 36.662 13.023 -23.001 1.00 56.84 120 ILE A CA 1
ATOM 933 C C . ILE A 1 120 ? 36.856 14.403 -23.614 1.00 56.84 120 ILE A C 1
ATOM 935 O O . ILE A 1 120 ? 36.790 14.556 -24.830 1.00 56.84 120 ILE A O 1
ATOM 939 N N . ASP A 1 121 ? 37.019 15.407 -22.758 1.00 55.22 121 ASP A N 1
ATOM 940 C CA . ASP A 1 121 ? 37.517 16.715 -23.153 1.00 55.22 121 ASP A CA 1
ATOM 941 C C . ASP A 1 121 ? 38.965 16.513 -23.606 1.00 55.22 121 ASP A C 1
ATOM 943 O O . ASP A 1 121 ? 39.925 16.519 -22.831 1.00 55.22 121 ASP A O 1
ATOM 947 N N . SER A 1 122 ? 39.115 16.224 -24.893 1.00 50.12 122 SER A N 1
ATOM 948 C CA . SER A 1 122 ? 40.393 16.195 -25.576 1.00 50.12 122 SER A CA 1
ATOM 949 C C . SER A 1 122 ? 40.848 17.631 -25.841 1.00 50.12 122 SER A C 1
ATOM 951 O O . SER A 1 122 ? 40.538 18.205 -26.878 1.00 50.12 122 SER A O 1
ATOM 953 N N . GLY A 1 123 ? 41.611 18.179 -24.896 1.00 49.03 123 GLY A N 1
ATOM 954 C CA . GLY A 1 123 ? 42.790 19.005 -25.167 1.00 49.03 123 GLY A CA 1
ATOM 955 C C . GLY A 1 123 ? 42.600 20.426 -25.717 1.00 49.03 123 GLY A C 1
ATOM 956 O O . GLY A 1 123 ? 42.472 20.652 -26.916 1.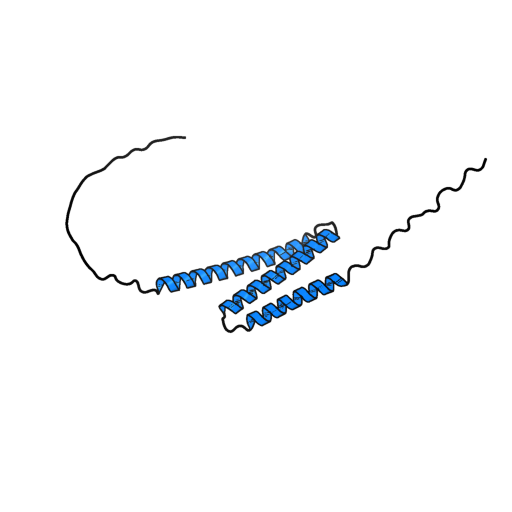00 49.03 123 GLY A O 1
ATOM 957 N N . SER A 1 124 ? 42.909 21.407 -24.871 1.00 42.94 124 SER A N 1
ATOM 958 C CA . SER A 1 124 ? 43.937 22.381 -25.250 1.00 42.94 124 SER A CA 1
ATOM 959 C C . SER A 1 124 ? 44.800 22.743 -24.053 1.00 42.94 124 SER A C 1
ATOM 961 O O . SER A 1 124 ? 44.363 23.346 -23.077 1.00 42.94 124 SER A O 1
ATOM 963 N N . ALA A 1 125 ? 46.047 22.300 -24.157 1.00 51.75 125 ALA A N 1
ATOM 964 C CA . ALA A 1 125 ? 47.141 22.577 -23.257 1.00 51.75 125 ALA A CA 1
ATOM 965 C C . ALA A 1 125 ? 47.462 24.077 -23.208 1.00 51.75 125 ALA A C 1
ATOM 967 O O . ALA A 1 125 ? 47.585 24.721 -24.249 1.00 51.75 125 ALA A O 1
ATOM 968 N N . LYS A 1 126 ? 47.743 24.588 -22.008 1.00 46.28 126 LYS A N 1
ATOM 969 C CA . LYS A 1 126 ? 48.783 25.602 -21.817 1.00 46.28 126 LYS A CA 1
ATOM 970 C C . LYS A 1 126 ? 49.648 25.217 -20.621 1.00 46.28 126 LYS A C 1
ATOM 972 O O . LYS A 1 126 ? 49.213 25.241 -19.477 1.00 46.28 126 LYS A O 1
ATOM 977 N N . LEU A 1 127 ? 50.858 24.794 -20.972 1.00 53.72 127 LEU A N 1
ATOM 978 C CA . LEU A 1 127 ? 52.050 24.709 -20.137 1.00 53.72 127 LEU A CA 1
ATOM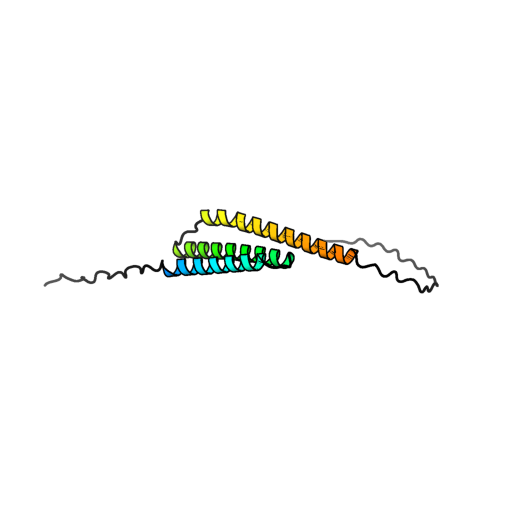 979 C C . LEU A 1 127 ? 52.572 26.116 -19.795 1.00 53.72 127 LEU A C 1
ATOM 981 O O . LEU A 1 127 ? 52.317 27.059 -20.545 1.00 53.72 127 LEU A O 1
ATOM 985 N N . ALA A 1 128 ? 53.410 26.144 -18.753 1.00 48.66 128 ALA A N 1
ATOM 986 C CA . ALA A 1 128 ? 54.192 2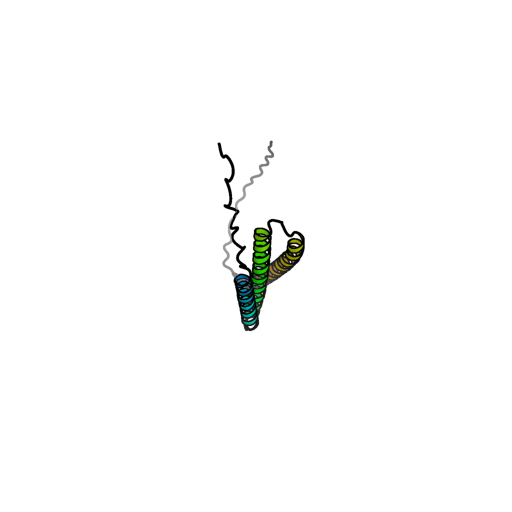7.247 -18.176 1.00 48.66 128 ALA A CA 1
ATOM 987 C C . ALA A 1 128 ? 53.430 28.047 -17.097 1.00 48.66 128 ALA A C 1
ATOM 989 O O . ALA A 1 128 ? 52.285 28.425 -17.296 1.00 48.66 128 ALA A O 1
ATOM 990 N N . ASP A 1 129 ? 53.974 28.336 -15.917 1.00 40.97 129 ASP A N 1
ATOM 991 C CA . ASP A 1 129 ? 55.358 28.275 -15.448 1.00 40.97 129 ASP A CA 1
ATOM 992 C C . ASP A 1 129 ? 55.370 28.299 -13.904 1.00 40.97 129 ASP A C 1
ATOM 994 O O . ASP A 1 129 ? 54.360 28.587 -13.261 1.00 40.97 129 ASP A O 1
ATOM 998 N N . ALA A 1 130 ? 56.516 27.962 -13.329 1.00 50.97 130 ALA A N 1
ATOM 999 C CA . ALA A 1 130 ? 56.810 27.787 -11.914 1.00 50.97 130 ALA A CA 1
ATOM 1000 C C . ALA A 1 130 ? 56.488 28.987 -10.994 1.00 50.97 130 ALA A C 1
ATOM 1002 O O . ALA A 1 130 ? 56.643 30.138 -11.384 1.00 50.97 130 ALA A O 1
ATOM 1003 N N . SER A 1 131 ? 56.214 28.715 -9.709 1.00 42.53 131 SER A N 1
ATOM 1004 C CA . SER A 1 131 ? 57.060 29.234 -8.618 1.00 42.53 131 SER A CA 1
ATOM 1005 C C . SER A 1 131 ? 56.700 28.632 -7.255 1.00 42.53 131 SER A C 1
ATOM 1007 O O . SER A 1 131 ? 55.556 28.639 -6.812 1.00 42.53 131 SER A O 1
ATOM 1009 N N . LEU A 1 132 ? 57.758 28.160 -6.598 1.00 51.19 132 LEU A N 1
ATOM 1010 C CA . LEU A 1 132 ? 57.932 27.872 -5.178 1.00 51.19 132 LEU A CA 1
ATOM 1011 C C . LEU A 1 132 ? 57.301 28.903 -4.226 1.00 51.19 132 LEU A C 1
ATOM 1013 O O . LEU A 1 132 ? 57.335 30.096 -4.518 1.00 51.19 132 LEU A O 1
ATOM 1017 N N . VAL A 1 133 ? 56.861 28.419 -3.054 1.00 51.91 133 VAL A N 1
ATOM 1018 C CA . VAL A 1 133 ? 57.187 28.879 -1.675 1.00 51.91 133 VAL A CA 1
ATOM 1019 C C . VAL A 1 133 ? 56.239 28.122 -0.723 1.00 51.91 133 VAL A C 1
ATOM 1021 O O . VAL A 1 133 ? 55.028 28.287 -0.767 1.00 51.91 133 VAL A O 1
ATOM 1024 N N . SER A 1 134 ? 56.708 27.044 -0.088 1.00 52.09 134 SER A N 1
ATOM 1025 C CA . SER A 1 134 ? 57.133 27.001 1.325 1.00 52.09 134 SER A CA 1
ATOM 1026 C C . SER A 1 134 ? 56.136 27.636 2.301 1.00 52.09 134 SER A C 1
ATOM 1028 O O . SER A 1 134 ? 56.063 28.853 2.419 1.00 52.09 134 SER A O 1
ATOM 1030 N N . GLY A 1 135 ? 55.441 26.791 3.063 1.00 50.41 135 GLY A N 1
ATOM 1031 C CA . GLY A 1 135 ? 54.542 27.201 4.139 1.00 50.41 135 GLY A CA 1
ATOM 1032 C C . GLY A 1 135 ? 54.267 26.056 5.106 1.00 50.41 135 GLY A C 1
ATOM 1033 O O . GLY A 1 135 ? 53.128 25.637 5.269 1.00 50.41 135 GLY A O 1
ATOM 1034 N N . ILE A 1 136 ? 55.333 25.519 5.701 1.00 54.19 136 ILE A N 1
ATOM 1035 C CA . ILE A 1 136 ? 55.256 24.771 6.958 1.00 54.19 136 ILE A CA 1
ATOM 1036 C C . ILE A 1 136 ? 54.755 25.751 8.023 1.00 54.19 136 ILE A C 1
ATOM 1038 O O . ILE A 1 136 ? 55.408 26.765 8.241 1.00 54.19 136 ILE A O 1
ATOM 1042 N N . SER A 1 137 ? 53.650 25.432 8.694 1.00 56.12 137 SER A N 1
ATOM 1043 C CA . SER A 1 137 ? 53.444 25.823 10.091 1.00 56.12 137 SER A CA 1
ATOM 1044 C C . SER A 1 137 ? 52.454 24.878 10.758 1.00 56.12 137 SER A C 1
ATOM 1046 O O . SER A 1 137 ? 51.270 24.838 10.430 1.00 56.12 137 SER A O 1
ATOM 1048 N N . GLN A 1 138 ? 53.007 24.099 11.684 1.00 56.97 138 GLN A N 1
ATOM 1049 C CA . GLN A 1 138 ? 52.308 23.465 12.790 1.00 56.97 138 GLN A CA 1
ATOM 1050 C C . GLN A 1 138 ? 51.674 24.532 13.684 1.00 56.97 138 GLN A C 1
ATOM 1052 O O . GLN A 1 138 ? 52.293 25.566 13.930 1.00 56.97 138 GLN A O 1
ATOM 1057 N N . SER A 1 139 ? 50.529 24.208 14.271 1.00 60.25 139 SER A N 1
ATOM 1058 C CA . SER A 1 139 ? 50.221 24.597 15.648 1.00 60.25 139 SER A CA 1
ATOM 1059 C C . SER A 1 139 ? 49.056 23.751 16.148 1.00 60.25 139 SER A C 1
ATOM 1061 O O . SER A 1 139 ? 47.918 23.906 15.707 1.00 60.25 139 SER A O 1
ATOM 1063 N N . GLU A 1 140 ? 49.403 22.821 17.030 1.00 64.44 140 GLU A N 1
ATOM 1064 C CA . GLU A 1 140 ? 48.533 22.268 18.058 1.00 64.44 140 GLU A CA 1
ATOM 1065 C C . GLU A 1 140 ? 48.157 23.384 19.045 1.00 64.44 140 GLU A C 1
ATOM 1067 O O . GLU A 1 140 ? 49.029 24.147 19.449 1.00 64.44 140 GLU A O 1
ATOM 1072 N N . ASP A 1 141 ? 46.880 23.475 19.410 1.00 61.56 141 ASP A N 1
ATOM 1073 C CA . ASP A 1 141 ? 46.352 24.059 20.655 1.00 61.56 141 ASP A CA 1
ATOM 1074 C C . ASP A 1 141 ? 44.812 23.956 20.564 1.00 61.56 141 ASP A C 1
ATOM 1076 O O . ASP A 1 141 ? 44.260 24.094 19.477 1.00 61.56 141 ASP A O 1
ATOM 1080 N N . SER A 1 142 ? 43.981 23.811 21.590 1.00 64.62 142 SER A N 1
ATOM 1081 C CA . SER A 1 142 ? 44.035 23.346 22.976 1.00 64.62 142 SER A CA 1
ATOM 1082 C C . SER A 1 142 ? 42.650 23.689 23.552 1.00 64.62 142 SER A C 1
ATOM 1084 O O . SER A 1 142 ? 42.094 24.724 23.187 1.00 64.62 142 SER A O 1
ATOM 1086 N N . ALA A 1 143 ? 42.150 22.849 24.467 1.00 61.94 143 ALA A N 1
ATOM 1087 C CA . ALA A 1 143 ? 41.081 23.125 25.444 1.00 61.94 143 ALA A CA 1
ATOM 1088 C C . ALA A 1 143 ? 39.645 23.355 24.884 1.00 61.94 143 ALA A C 1
ATOM 1090 O O . ALA A 1 143 ? 39.452 2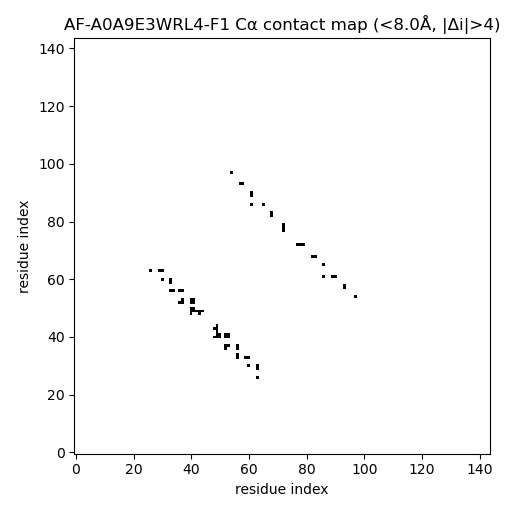3.956 23.837 1.00 61.94 143 ALA A O 1
ATOM 1091 N N . VAL A 1 144 ? 38.549 22.898 25.500 1.00 53.09 144 VAL A N 1
ATOM 1092 C CA . VAL A 1 144 ? 38.215 22.464 26.873 1.00 53.09 144 VAL A CA 1
ATOM 1093 C C . VAL A 1 144 ? 37.227 21.302 26.786 1.00 53.09 144 VAL A C 1
ATOM 1095 O O . VAL A 1 144 ? 36.352 21.356 25.892 1.00 53.09 144 VAL A O 1
#

Mean predicted aligned error: 17.44 Å

Radius of gyration: 34.35 Å; Cα contacts (8 Å, |Δi|>4): 38; chains: 1; bounding box: 109×37×84 Å

Sequence (144 aa):
MDIQSSQADMCNAPKPAMVTGQQADHHDVRLSRVLDYQASSLDKEDPLEANLGSINSGLMRIALWLDETIEQTVRSGAPNAERLTRILPAIDTHLRLTRQVDRFAQLELRAVEARKPKSIDSGSAKLADASLVSGISQSEDSAV

Secondary structure (DSSP, 8-state):
------------PPP-----HHHHHHHHHHHHHHHHHHHHHHT-SSHHHHHHHHHHHHHHHHHHHHHHHHHHHHHHSS--HHHHHHHHHHHHHHHHHHHHHHHHHHHHHHHHHHHS----------------------------

pLDDT: mean 74.01, std 16.5, range [40.97, 98.0]

Nearest PDB structures (foldseek):
  8hcr-assembly1_S  TM=4.589E-01  e=1.374E+00  Mycobacterium tuberculosis variant bovis BCG
  7zme-assembly1_6  TM=4.745E-01  e=5.052E+00  Thermochaetoides thermophila DSM 1495
  8xyv-assembly2_B  TM=4.041E-01  e=5.375E+00  synthetic construct

Foldseek 3Di:
DDDDDDDDPPDPDPDPDPPPPPVVVVLVVQLVVLVVQLVVLCPDPDPVSNVVSVLVSLVSVLVSLVVVQVVVCVVVVHRPVVSVVVSVVSVVVSVVVVVVVVVVVVVVVVVVVVPPPPPPPPDDDDDDDDDDDDDDDDDDDDDD

Solvent-accessible surface area (backbone atoms only — not comparable to full-atom values): 9188 Å² total; per-residue (Å²): 138,90,84,87,86,80,87,90,80,78,79,86,70,79,74,80,75,86,83,64,65,73,59,55,56,52,50,53,54,54,50,49,54,40,50,52,49,25,53,63,20,59,71,41,88,51,66,65,59,14,52,50,31,41,52,52,30,52,51,52,52,52,50,55,52,48,52,52,52,51,51,50,26,68,74,65,75,50,80,58,62,76,60,54,66,61,46,52,59,55,53,50,52,48,53,52,51,52,54,51,51,53,50,52,53,53,49,52,54,51,52,53,58,71,65,50,77,77,78,76,82,79,78,84,87,80,84,85,82,89,81,89,81,89,80,89,76,89,79,91,84,78,89,133